Protein AF-E2SLP9-F1 (afdb_monomer_lite)

Secondary structure (DSSP, 8-state):
-HHHH-TTS-HHHHHHHHHHHHHIIIIIHHHHHHHHTT--GGGGT--STTHHHHHHHHHHHHHHHHHHHHHTT----SSTTTTSTTHHHHHTSPTTHHHHHHHHHIIIIIIIHHHHHHHHHHHHHHHS--BTTB-HHHHHHHHHHHHHTT---SSHHHHHHHHHHHHHHHHHHHHHHHHHH-

Sequence (182 aa):
MEYGKNAELSIWLRFLPVFAIQFGMSCLGIIIVIIKNHESLSTYGVVKKHSILSIIGCLVCAIPTVLFLFWNKELHGFFPFQGMFLTNDILQTPIPQNIILYLLVMLVWGFGESLFYVILSQKVNSLKKPKGLLNVGALLSALIAILIHGMLGFDMAIILEAMATFILMYGSIVVKEKQRIQ

Radius of gyration: 17.66 Å; chains: 1; bounding box: 44×34×47 Å

Structure (mmCIF, N/CA/C/O backbone):
data_AF-E2SLP9-F1
#
_entry.id   AF-E2SLP9-F1
#
loop_
_atom_site.group_PDB
_atom_site.id
_atom_site.type_symbol
_atom_site.label_atom_id
_atom_site.label_alt_id
_atom_site.label_comp_id
_atom_site.label_asym_id
_atom_site.label_entity_id
_atom_site.label_seq_id
_atom_site.pdbx_PDB_ins_code
_atom_site.Cartn_x
_atom_site.Cartn_y
_atom_site.Cartn_z
_atom_site.occupancy
_atom_site.B_iso_or_equiv
_atom_site.auth_seq_id
_atom_site.auth_comp_id
_atom_site.auth_asym_id
_atom_site.auth_atom_id
_atom_site.pdbx_PDB_model_num
ATOM 1 N N . MET A 1 1 ? 0.293 9.905 -20.657 1.00 59.69 1 MET A N 1
ATOM 2 C CA . MET A 1 1 ? 1.189 8.836 -20.144 1.00 59.69 1 MET A CA 1
ATOM 3 C C . MET A 1 1 ? 2.401 8.559 -21.043 1.00 59.69 1 MET A C 1
ATOM 5 O O . MET A 1 1 ? 3.242 7.762 -20.650 1.00 59.69 1 MET A O 1
ATOM 9 N N . GLU A 1 2 ? 2.541 9.212 -22.202 1.00 76.31 2 GLU A N 1
ATOM 10 C CA . GLU A 1 2 ? 3.637 8.944 -23.152 1.00 76.31 2 GLU A CA 1
ATOM 11 C C . GLU A 1 2 ? 5.028 9.263 -22.592 1.00 76.31 2 GLU A C 1
ATOM 13 O O . GLU A 1 2 ? 5.936 8.454 -22.743 1.00 76.31 2 GLU A O 1
ATOM 18 N N . TYR A 1 3 ? 5.175 10.360 -21.838 1.00 83.75 3 TYR A N 1
ATOM 19 C CA . TYR A 1 3 ? 6.443 10.727 -21.190 1.00 83.75 3 TYR A CA 1
ATOM 20 C C . TYR A 1 3 ? 7.019 9.595 -20.324 1.00 83.75 3 TYR A C 1
ATOM 22 O O . TYR A 1 3 ? 8.186 9.236 -20.441 1.00 83.75 3 TYR A O 1
ATOM 30 N N . GLY A 1 4 ? 6.173 8.975 -19.493 1.00 79.19 4 GLY A N 1
ATOM 31 C CA . GLY A 1 4 ? 6.575 7.868 -18.629 1.00 79.19 4 GLY A CA 1
ATOM 32 C C . GLY A 1 4 ? 6.903 6.587 -19.394 1.00 79.19 4 GLY A C 1
ATOM 33 O O . GLY A 1 4 ? 7.569 5.730 -18.837 1.00 79.19 4 GLY A O 1
ATOM 34 N N . LYS A 1 5 ? 6.485 6.437 -20.654 1.00 84.19 5 LYS A N 1
ATOM 35 C CA . LYS A 1 5 ? 6.752 5.250 -21.486 1.00 84.19 5 LYS A CA 1
ATOM 36 C C . LYS A 1 5 ? 7.890 5.457 -22.491 1.00 84.19 5 LYS A C 1
ATOM 38 O O . LYS A 1 5 ? 8.266 4.506 -23.167 1.00 84.19 5 LYS A O 1
ATOM 43 N N . ASN A 1 6 ? 8.444 6.666 -22.589 1.00 89.12 6 ASN A N 1
ATOM 44 C CA . ASN A 1 6 ? 9.533 6.956 -23.514 1.00 89.12 6 ASN A CA 1
ATOM 45 C C . ASN A 1 6 ? 10.850 6.335 -23.018 1.00 89.12 6 ASN A C 1
ATOM 47 O O . ASN A 1 6 ? 11.480 6.866 -22.105 1.00 89.12 6 ASN A O 1
ATOM 51 N N . ALA A 1 7 ? 11.265 5.229 -23.637 1.00 85.88 7 ALA A N 1
ATOM 52 C CA . ALA A 1 7 ? 12.480 4.495 -23.285 1.00 85.88 7 ALA A CA 1
ATOM 53 C C . ALA A 1 7 ? 13.791 5.244 -23.604 1.00 85.88 7 ALA A C 1
ATOM 55 O O . ALA A 1 7 ? 14.837 4.851 -23.097 1.00 85.88 7 ALA A O 1
ATOM 56 N N . GLU A 1 8 ? 13.751 6.324 -24.393 1.00 90.75 8 GLU A N 1
ATOM 57 C CA . GLU A 1 8 ? 14.926 7.171 -24.649 1.00 90.75 8 GLU A CA 1
ATOM 58 C C . GLU A 1 8 ? 15.307 8.020 -23.427 1.00 90.75 8 GLU A C 1
ATOM 60 O O . GLU A 1 8 ? 16.455 8.440 -23.277 1.00 90.75 8 GLU A O 1
ATOM 65 N N . LEU A 1 9 ? 14.350 8.272 -22.528 1.00 92.25 9 LEU A N 1
ATOM 66 C CA . LEU A 1 9 ? 14.595 8.987 -21.283 1.00 92.25 9 LEU A CA 1
ATOM 67 C C . LEU A 1 9 ? 15.144 8.043 -20.215 1.00 92.25 9 LEU A C 1
ATOM 69 O O . LEU A 1 9 ? 14.719 6.894 -20.082 1.00 92.25 9 LEU A O 1
ATOM 73 N N . SER A 1 10 ? 16.033 8.570 -19.370 1.00 93.94 10 SER A N 1
ATOM 74 C CA . SER A 1 10 ? 16.517 7.817 -18.215 1.00 93.94 10 SER A CA 1
ATOM 75 C C . SER A 1 10 ? 15.353 7.394 -17.312 1.00 93.94 10 SER A C 1
ATOM 77 O O . SER A 1 10 ? 14.376 8.130 -17.128 1.00 93.94 10 SER A O 1
ATOM 79 N N . ILE A 1 11 ? 15.472 6.216 -16.692 1.00 95.31 11 ILE A N 1
ATOM 80 C CA . ILE A 1 11 ? 14.436 5.702 -15.785 1.00 95.31 11 ILE A CA 1
ATOM 81 C C . ILE A 1 11 ? 14.113 6.694 -14.660 1.00 95.31 11 ILE A C 1
ATOM 83 O O . ILE A 1 11 ? 12.962 6.806 -14.259 1.00 95.31 11 ILE A O 1
ATOM 87 N N . TRP A 1 12 ? 15.100 7.467 -14.192 1.00 95.31 12 TRP A N 1
ATOM 88 C CA . TRP A 1 12 ? 14.916 8.469 -13.144 1.00 95.31 12 TRP A CA 1
ATOM 89 C C . TRP A 1 12 ? 13.980 9.589 -13.580 1.00 95.31 12 TRP A C 1
ATOM 91 O O . TRP A 1 12 ? 13.082 9.954 -12.827 1.00 95.31 12 TRP A O 1
ATOM 101 N N . LEU A 1 13 ? 14.148 10.101 -14.801 1.00 94.81 13 LEU A N 1
ATOM 102 C CA . LEU A 1 13 ? 13.285 11.156 -15.332 1.00 94.81 13 LEU A CA 1
ATOM 103 C C . LEU A 1 13 ? 11.846 10.669 -15.501 1.00 94.81 13 LEU A C 1
ATOM 105 O O . LEU A 1 13 ? 10.911 11.404 -15.212 1.00 94.81 13 LEU A O 1
ATOM 109 N N . ARG A 1 14 ? 11.665 9.405 -15.891 1.00 95.06 14 ARG A N 1
ATOM 110 C CA . ARG A 1 14 ? 10.344 8.778 -16.029 1.00 95.06 14 ARG A CA 1
ATOM 111 C C . ARG A 1 14 ? 9.702 8.484 -14.669 1.00 95.06 14 ARG A C 1
ATOM 113 O O . ARG A 1 14 ? 8.495 8.651 -14.512 1.00 95.06 14 ARG A O 1
ATOM 120 N N . PHE A 1 15 ? 10.505 8.056 -13.695 1.00 95.38 15 PHE A N 1
ATOM 121 C CA . PHE A 1 15 ? 10.060 7.617 -12.373 1.00 95.38 15 PHE A CA 1
ATOM 122 C C . PHE A 1 15 ? 9.751 8.773 -11.420 1.00 95.38 15 PHE A C 1
ATOM 124 O O . PHE A 1 15 ? 8.712 8.750 -10.764 1.00 95.38 15 PHE A O 1
ATOM 131 N N . LEU A 1 16 ? 10.616 9.790 -11.342 1.00 94.81 16 LEU A N 1
ATOM 132 C CA . LEU A 1 16 ? 10.511 10.866 -10.350 1.00 94.81 16 LEU A CA 1
ATOM 133 C C . LEU A 1 16 ? 9.162 11.604 -10.365 1.00 94.81 16 LEU A C 1
ATOM 135 O O . LEU A 1 16 ? 8.625 11.825 -9.281 1.00 94.81 16 LEU A O 1
ATOM 139 N N . PRO A 1 17 ? 8.557 11.946 -11.520 1.00 93.44 17 PRO A N 1
ATOM 140 C CA . PRO A 1 17 ? 7.240 12.578 -11.539 1.00 93.44 17 PRO A CA 1
ATOM 141 C C . PRO A 1 17 ? 6.143 11.667 -10.980 1.00 93.44 17 PRO A C 1
ATOM 143 O O . PRO A 1 17 ? 5.310 12.112 -10.194 1.00 93.44 17 PRO A O 1
ATOM 146 N N . VAL A 1 18 ? 6.164 10.378 -11.343 1.00 92.62 18 VAL A N 1
ATOM 147 C CA . VAL A 1 18 ? 5.194 9.384 -10.854 1.00 92.62 18 VAL A CA 1
ATOM 148 C C . VAL A 1 18 ? 5.350 9.198 -9.348 1.00 92.62 18 VAL A C 1
ATOM 150 O O . VAL A 1 18 ? 4.366 9.218 -8.613 1.00 92.62 18 VAL A O 1
ATOM 153 N N . PHE A 1 19 ? 6.596 9.077 -8.890 1.00 94.56 19 PHE A N 1
ATOM 154 C CA . PHE A 1 19 ? 6.945 8.995 -7.480 1.00 94.56 19 PHE A CA 1
ATOM 155 C C . PHE A 1 19 ? 6.482 10.233 -6.708 1.00 94.56 19 PHE A C 1
ATOM 157 O O . PHE A 1 19 ? 5.855 10.088 -5.667 1.00 94.56 19 PHE A O 1
ATOM 164 N N . ALA A 1 20 ? 6.739 11.443 -7.213 1.00 94.75 20 ALA A N 1
ATOM 165 C CA . ALA A 1 20 ? 6.369 12.687 -6.543 1.00 94.75 20 ALA A CA 1
ATOM 166 C C . ALA A 1 20 ? 4.848 12.839 -6.401 1.00 94.75 20 ALA A C 1
ATOM 168 O O . ALA A 1 20 ? 4.367 13.202 -5.328 1.00 94.75 20 ALA A O 1
ATOM 169 N N . ILE A 1 21 ? 4.090 12.511 -7.453 1.00 92.44 21 ILE A N 1
ATOM 170 C CA . ILE A 1 21 ? 2.622 12.525 -7.418 1.00 92.44 21 ILE A CA 1
ATOM 171 C C . ILE A 1 21 ? 2.114 11.526 -6.375 1.00 92.44 21 ILE A C 1
ATOM 173 O O . ILE A 1 21 ? 1.299 11.882 -5.527 1.00 92.44 21 ILE A O 1
ATOM 177 N N . GLN A 1 22 ? 2.633 10.300 -6.387 1.00 91.94 22 GLN A N 1
ATOM 178 C CA . GLN A 1 22 ? 2.170 9.252 -5.478 1.00 91.94 22 GLN A CA 1
ATOM 179 C C . GLN A 1 22 ? 2.590 9.490 -4.030 1.00 91.94 22 GLN A C 1
ATOM 181 O O . GLN A 1 22 ? 1.803 9.289 -3.109 1.00 91.94 22 GLN A O 1
ATOM 186 N N . PHE A 1 23 ? 3.785 10.028 -3.811 1.00 95.50 23 PHE A N 1
ATOM 187 C CA . PHE A 1 23 ? 4.207 10.500 -2.499 1.00 95.50 23 PHE A CA 1
ATOM 188 C C . PHE A 1 23 ? 3.302 11.635 -1.998 1.00 95.50 23 PHE A C 1
ATOM 190 O O . PHE A 1 23 ? 2.909 11.649 -0.831 1.00 95.50 23 PHE A O 1
ATOM 197 N N . GLY A 1 24 ? 2.933 12.572 -2.875 1.00 94.19 24 GLY A N 1
ATOM 198 C CA . GLY A 1 24 ? 2.005 13.654 -2.556 1.00 94.19 24 GLY A CA 1
ATOM 199 C C . GLY A 1 24 ? 0.629 13.144 -2.121 1.00 94.19 24 GLY A C 1
ATOM 200 O O . GLY A 1 24 ? 0.124 13.571 -1.084 1.00 94.19 24 GLY A O 1
ATOM 201 N N . MET A 1 25 ? 0.052 12.208 -2.879 1.00 89.25 25 MET A N 1
ATOM 202 C CA . MET A 1 25 ? -1.284 11.663 -2.609 1.00 89.25 25 MET A CA 1
ATOM 203 C C . MET A 1 25 ? -1.311 10.748 -1.380 1.00 89.25 25 MET A C 1
ATOM 205 O O . MET A 1 25 ? -2.208 10.877 -0.548 1.00 89.25 25 MET A O 1
ATOM 209 N N . SER A 1 26 ? -0.317 9.870 -1.232 1.00 89.81 26 SER A N 1
ATOM 210 C CA . SER A 1 26 ? -0.356 8.795 -0.234 1.00 89.81 26 SE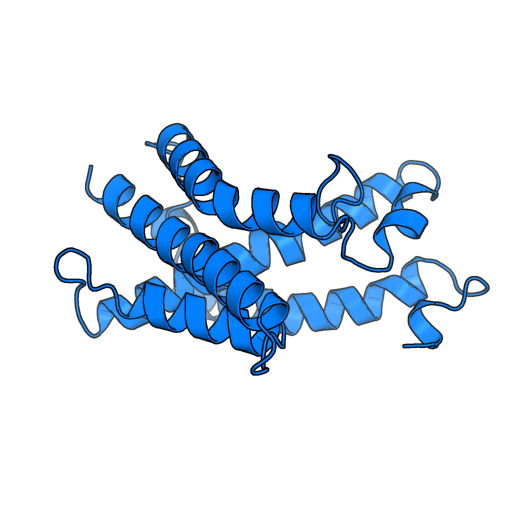R A CA 1
ATOM 211 C C . SER A 1 26 ? 0.449 9.088 1.034 1.00 89.81 26 SER A C 1
ATOM 213 O O . SER A 1 26 ? 0.128 8.542 2.081 1.00 89.81 26 SER A O 1
ATOM 215 N N . CYS A 1 27 ? 1.473 9.949 0.997 1.00 94.31 27 CYS A N 1
ATOM 216 C CA . CYS A 1 27 ? 2.394 10.142 2.130 1.00 94.31 27 CYS A CA 1
ATOM 217 C C . CYS A 1 27 ? 2.361 11.552 2.727 1.00 94.31 27 CYS A C 1
ATOM 219 O O . CYS A 1 27 ? 2.449 11.706 3.946 1.00 94.31 27 CYS A O 1
ATOM 221 N N . LEU A 1 28 ? 2.265 12.599 1.904 1.00 94.75 28 LEU A N 1
ATOM 222 C CA . LEU A 1 28 ? 2.490 13.972 2.366 1.00 94.75 28 LEU A CA 1
ATOM 223 C C . LEU A 1 28 ? 1.493 14.396 3.454 1.00 94.75 28 LEU A C 1
ATOM 225 O O . LEU A 1 28 ? 1.897 14.906 4.501 1.00 94.75 28 LEU A O 1
ATOM 229 N N . GLY A 1 29 ? 0.200 14.127 3.247 1.00 91.12 29 GLY A N 1
ATOM 230 C CA . GLY A 1 29 ? -0.843 14.443 4.228 1.00 91.12 29 GLY A CA 1
ATOM 231 C C . GLY A 1 29 ? -0.634 13.726 5.565 1.00 91.12 29 GLY A C 1
ATOM 232 O O . GLY A 1 29 ? -0.767 14.336 6.626 1.00 91.12 29 GLY A O 1
ATOM 233 N N . ILE A 1 30 ? -0.222 12.457 5.521 1.00 91.50 30 ILE A N 1
ATOM 234 C CA . ILE A 1 30 ? 0.120 11.665 6.709 1.00 91.50 30 ILE A CA 1
ATOM 235 C C . ILE A 1 30 ? 1.275 12.298 7.473 1.00 91.50 30 ILE A C 1
ATOM 237 O O . ILE A 1 30 ? 1.176 12.495 8.682 1.00 91.50 30 ILE A O 1
ATOM 241 N N . ILE A 1 31 ? 2.372 12.600 6.776 1.00 94.06 31 ILE A N 1
ATOM 242 C CA . ILE A 1 31 ? 3.587 13.138 7.390 1.00 94.06 31 ILE A CA 1
ATOM 243 C C . ILE A 1 31 ? 3.265 14.454 8.099 1.00 94.06 31 ILE A C 1
ATOM 245 O O . ILE A 1 31 ? 3.653 14.640 9.251 1.00 94.06 31 ILE A O 1
ATOM 249 N N . ILE A 1 32 ? 2.479 15.326 7.460 1.00 93.25 32 ILE A N 1
ATOM 250 C CA . ILE A 1 32 ? 2.016 16.582 8.060 1.00 93.25 32 ILE A CA 1
ATOM 251 C C . ILE A 1 32 ? 1.201 16.318 9.332 1.00 93.25 32 ILE A C 1
ATOM 253 O O . ILE A 1 32 ? 1.453 16.953 10.354 1.00 93.25 32 ILE A O 1
ATOM 257 N N . VAL A 1 33 ? 0.247 15.380 9.301 1.00 91.69 33 VAL A N 1
ATOM 258 C CA . VAL A 1 33 ? -0.579 15.022 10.470 1.00 91.69 33 VAL A CA 1
ATOM 259 C C . VAL A 1 33 ? 0.280 14.488 11.619 1.00 91.69 33 VAL A C 1
ATOM 261 O O . VAL A 1 33 ? 0.095 14.919 12.756 1.00 91.69 33 VAL A O 1
ATOM 264 N N . ILE A 1 34 ? 1.223 13.589 11.332 1.00 92.69 34 ILE A N 1
ATOM 265 C CA . ILE A 1 34 ? 2.114 12.981 12.328 1.00 92.69 34 ILE A CA 1
ATOM 266 C C . ILE A 1 34 ? 3.001 14.047 12.979 1.00 92.69 34 ILE A C 1
ATOM 268 O O . ILE A 1 34 ? 3.051 14.128 14.206 1.00 92.69 34 ILE A O 1
ATOM 272 N N . ILE A 1 35 ? 3.656 14.891 12.173 1.00 95.00 35 ILE A N 1
ATOM 273 C CA . ILE A 1 35 ? 4.544 15.954 12.663 1.00 95.00 35 ILE A CA 1
ATOM 274 C C . ILE A 1 35 ? 3.754 16.978 13.480 1.00 95.00 35 ILE A C 1
ATOM 276 O O . ILE A 1 35 ? 4.134 17.279 14.608 1.00 95.00 35 ILE A O 1
ATOM 280 N N . LYS A 1 36 ? 2.634 17.484 12.945 1.00 95.44 36 LYS A N 1
ATOM 281 C CA . LYS A 1 36 ? 1.826 18.529 13.595 1.00 95.44 36 LYS A CA 1
ATOM 282 C C . LYS A 1 36 ? 1.263 18.085 14.946 1.00 95.44 36 LYS A C 1
ATOM 284 O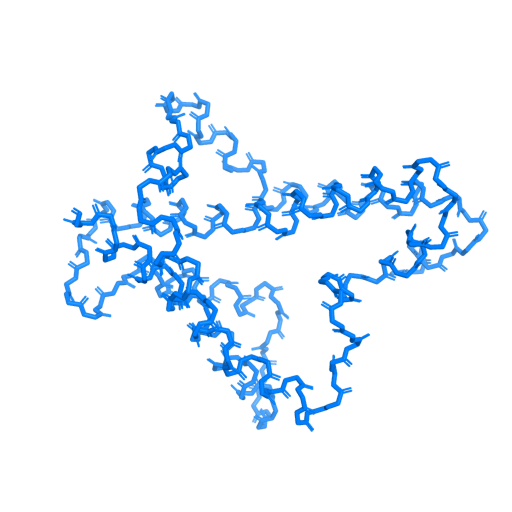 O . LYS A 1 36 ? 1.156 18.903 15.851 1.00 95.44 36 LYS A O 1
ATOM 289 N N . ASN A 1 37 ? 0.870 16.818 15.072 1.00 92.44 37 ASN A N 1
ATOM 290 C CA . ASN A 1 37 ? 0.266 16.294 16.298 1.00 92.44 37 ASN A CA 1
ATOM 291 C C . ASN A 1 37 ? 1.281 15.618 17.233 1.00 92.44 37 ASN A C 1
ATOM 293 O O . ASN A 1 37 ? 0.875 15.098 18.269 1.00 92.44 37 ASN A O 1
ATOM 297 N N . HIS A 1 38 ? 2.573 15.601 16.879 1.00 94.62 38 HIS A N 1
ATOM 298 C CA . HIS A 1 38 ? 3.621 14.882 17.613 1.00 94.62 38 HIS A CA 1
ATOM 299 C C . HIS A 1 38 ? 3.282 13.398 17.849 1.00 94.62 38 HIS A C 1
ATOM 301 O O . HIS A 1 38 ? 3.550 12.830 18.908 1.00 94.62 38 HIS A O 1
ATOM 307 N N . GLU A 1 39 ? 2.663 12.762 16.855 1.00 93.56 39 GLU A N 1
ATOM 308 C CA . GLU A 1 39 ? 2.270 11.357 16.921 1.00 93.56 39 GLU A CA 1
ATOM 309 C C . GLU A 1 39 ? 3.411 10.456 16.436 1.00 93.56 39 GLU A C 1
ATOM 311 O O . GLU A 1 39 ? 4.290 10.874 15.688 1.00 93.56 39 GLU A O 1
ATOM 316 N N . SER A 1 40 ? 3.409 9.191 16.845 1.00 92.81 40 SER A N 1
ATOM 317 C CA . SER A 1 40 ? 4.372 8.192 16.379 1.00 92.81 40 SER A CA 1
ATOM 318 C C . SER A 1 40 ? 3.677 7.122 15.538 1.00 92.81 40 SER A C 1
ATOM 320 O O . SER A 1 40 ? 2.470 6.898 15.643 1.00 92.81 40 SER A O 1
ATOM 322 N N . LEU A 1 41 ? 4.436 6.400 14.711 1.00 91.06 41 LEU A N 1
ATOM 323 C CA . LEU A 1 41 ? 3.890 5.291 13.914 1.00 91.06 41 LEU A CA 1
ATOM 324 C C . LEU A 1 41 ? 3.311 4.161 14.785 1.00 91.06 41 LEU A C 1
ATOM 326 O O . LEU A 1 41 ? 2.382 3.464 14.368 1.00 91.06 41 LEU A O 1
ATOM 330 N N . SER A 1 42 ? 3.802 3.999 16.018 1.00 90.31 42 SER A N 1
ATOM 331 C CA . SER A 1 42 ? 3.248 3.030 16.966 1.00 90.31 42 SER A CA 1
ATOM 332 C C . SER A 1 42 ? 1.834 3.406 17.420 1.00 90.31 42 SER A C 1
ATOM 334 O O . SER A 1 42 ? 1.009 2.505 17.589 1.00 90.31 42 SER A O 1
ATOM 336 N N . THR A 1 43 ? 1.490 4.702 17.487 1.00 89.94 43 THR A N 1
ATOM 337 C CA . THR A 1 43 ? 0.103 5.171 17.684 1.00 89.94 43 THR A CA 1
ATOM 338 C C . THR A 1 43 ? -0.835 4.598 16.624 1.00 89.94 43 THR A C 1
ATOM 340 O O . THR A 1 43 ? -1.991 4.289 16.921 1.00 89.94 43 THR A O 1
ATOM 343 N N . TYR A 1 44 ? -0.326 4.372 15.413 1.00 89.44 44 TYR A N 1
ATOM 344 C CA . TYR A 1 44 ? -1.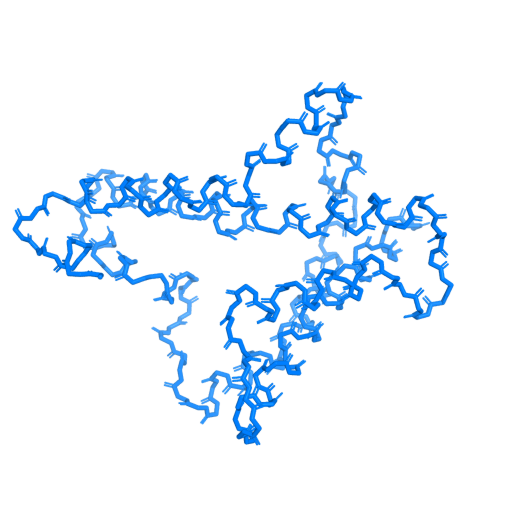071 3.856 14.269 1.00 89.44 44 TYR A CA 1
ATOM 345 C C . TYR A 1 44 ? -0.987 2.336 14.098 1.00 89.44 44 TYR A C 1
ATOM 347 O O . TYR A 1 44 ? -1.655 1.782 13.226 1.00 89.44 44 TYR A O 1
ATOM 355 N N . GLY A 1 45 ? -0.295 1.628 14.993 1.00 86.44 45 GLY A N 1
ATOM 356 C CA . GLY A 1 45 ? -0.226 0.164 15.003 1.00 86.44 45 GLY A CA 1
ATOM 357 C C . GLY A 1 45 ? 1.013 -0.426 14.333 1.00 86.44 45 GLY A C 1
ATOM 358 O O . GLY A 1 45 ? 1.064 -1.639 14.153 1.00 86.44 45 GLY A O 1
ATOM 359 N N . VAL A 1 46 ? 2.028 0.386 14.013 1.00 87.88 46 VAL A N 1
ATOM 360 C CA . VAL A 1 46 ? 3.354 -0.126 13.633 1.00 87.88 46 VAL A CA 1
ATOM 361 C C . VAL A 1 46 ? 4.077 -0.589 14.902 1.00 87.88 46 VAL A C 1
ATOM 363 O O . VAL A 1 46 ? 4.871 0.135 15.500 1.00 87.88 46 VAL A O 1
ATOM 366 N N . VAL A 1 47 ? 3.732 -1.791 15.364 1.00 90.44 47 VAL A N 1
ATOM 367 C CA . VAL A 1 47 ? 4.271 -2.430 16.574 1.00 90.44 47 VAL A CA 1
ATOM 368 C C . VAL A 1 47 ? 4.583 -3.902 16.302 1.00 90.44 47 VAL A C 1
ATOM 370 O O . VAL A 1 47 ? 4.002 -4.516 15.412 1.00 90.44 47 VAL A O 1
ATOM 373 N N . LYS A 1 48 ? 5.497 -4.498 17.079 1.00 85.75 48 LYS A N 1
ATOM 374 C CA . LYS A 1 48 ? 5.829 -5.931 16.946 1.00 85.75 48 LYS A CA 1
ATOM 375 C C . LYS A 1 48 ? 4.752 -6.856 17.528 1.00 85.75 48 LYS A C 1
ATOM 377 O O . LYS A 1 48 ? 4.600 -7.982 17.064 1.00 85.75 48 LYS A O 1
ATOM 382 N N . LYS A 1 49 ? 4.018 -6.407 18.551 1.00 88.06 49 LYS A N 1
ATOM 383 C CA . LYS A 1 49 ? 2.983 -7.210 19.221 1.00 88.06 49 LYS A CA 1
ATOM 384 C C . LYS A 1 49 ? 1.864 -7.540 18.221 1.00 88.06 49 LYS A C 1
ATOM 386 O O . LYS A 1 49 ? 1.373 -6.638 17.553 1.00 88.06 49 LYS A O 1
ATOM 391 N N . HIS A 1 50 ? 1.482 -8.813 18.110 1.00 88.00 50 HIS A N 1
ATOM 392 C CA . HIS A 1 50 ? 0.439 -9.305 17.188 1.00 88.00 50 HIS A CA 1
ATOM 393 C C . HIS A 1 50 ? 0.655 -8.983 15.692 1.00 88.00 50 HIS A C 1
ATOM 395 O O . HIS A 1 50 ? -0.282 -9.103 14.897 1.00 88.00 50 HIS A O 1
ATOM 401 N N . SER A 1 51 ? 1.874 -8.624 15.267 1.00 88.81 51 SER A N 1
ATOM 402 C CA . SER A 1 51 ? 2.152 -8.306 13.858 1.00 88.81 51 SER A CA 1
ATOM 403 C C . SER A 1 51 ? 1.918 -9.511 12.944 1.00 88.81 51 SER A C 1
ATOM 405 O O . SER A 1 51 ? 1.285 -9.369 11.907 1.00 88.81 51 SER A O 1
ATOM 407 N N . ILE A 1 52 ? 2.332 -10.712 13.365 1.00 91.44 52 ILE A N 1
ATOM 408 C CA . ILE A 1 52 ? 2.135 -11.958 12.605 1.00 91.44 52 ILE A CA 1
ATOM 409 C C . ILE A 1 52 ? 0.643 -12.246 12.402 1.00 91.44 52 ILE A C 1
ATOM 411 O O . ILE A 1 52 ? 0.220 -12.527 11.286 1.00 91.44 52 ILE A O 1
ATOM 415 N N . LEU A 1 53 ? -0.169 -12.123 13.457 1.00 91.81 53 LEU A N 1
ATOM 416 C CA . LEU A 1 53 ? -1.619 -12.328 13.363 1.00 91.81 53 LEU A CA 1
ATOM 417 C C . LEU A 1 53 ? -2.278 -11.284 12.459 1.00 91.81 53 LEU A C 1
ATOM 419 O O . LEU A 1 53 ? -3.173 -11.620 11.687 1.00 91.81 53 LEU A O 1
ATOM 423 N N . SER A 1 54 ? -1.810 -10.036 12.521 1.00 92.19 54 SER A N 1
ATOM 424 C CA . SER A 1 54 ? -2.283 -8.971 11.635 1.00 92.19 54 SER A CA 1
ATOM 425 C C . SER A 1 54 ? -1.933 -9.272 10.177 1.00 92.19 54 SER A C 1
ATOM 427 O O . SER A 1 54 ? -2.798 -9.160 9.317 1.00 92.19 54 SER A O 1
ATOM 429 N N . ILE A 1 55 ? -0.706 -9.730 9.902 1.00 92.69 55 ILE A N 1
ATOM 430 C CA . ILE A 1 55 ? -0.262 -10.130 8.559 1.00 92.69 55 ILE A CA 1
ATOM 431 C C . ILE A 1 55 ? -1.121 -11.282 8.036 1.00 92.69 55 ILE A C 1
ATOM 433 O O . ILE A 1 55 ? -1.658 -11.177 6.939 1.00 92.69 55 ILE A O 1
ATOM 437 N N . ILE A 1 56 ? -1.305 -12.350 8.819 1.00 95.38 56 ILE A N 1
ATOM 438 C CA . ILE A 1 56 ? -2.131 -13.498 8.417 1.00 95.38 56 ILE A CA 1
ATOM 439 C C . ILE A 1 56 ? -3.573 -13.054 8.149 1.00 95.38 56 ILE A C 1
ATOM 441 O O . ILE A 1 56 ? -4.142 -13.420 7.125 1.00 95.38 56 ILE A O 1
ATOM 445 N N . GLY A 1 57 ? -4.156 -12.234 9.027 1.00 95.19 57 GLY A N 1
ATOM 446 C CA . GLY A 1 57 ? -5.509 -11.720 8.831 1.00 95.19 57 GLY A CA 1
ATOM 447 C C . GLY A 1 57 ? -5.643 -10.877 7.559 1.00 95.19 57 GLY A C 1
ATOM 448 O O . GLY A 1 57 ? -6.589 -11.078 6.804 1.00 95.19 57 GLY A O 1
ATOM 449 N N . CYS A 1 58 ? -4.674 -10.005 7.266 1.00 94.19 58 CYS A N 1
ATOM 450 C CA . CYS A 1 58 ? -4.653 -9.241 6.016 1.00 94.19 58 CYS A CA 1
ATOM 451 C C . CYS A 1 58 ? -4.470 -10.143 4.784 1.00 94.19 58 CYS A C 1
ATOM 453 O O . CYS A 1 58 ? -5.131 -9.924 3.772 1.00 94.19 58 CYS A O 1
ATOM 455 N N . LEU A 1 59 ? -3.632 -11.185 4.862 1.00 94.88 59 LEU A N 1
ATOM 456 C CA . LEU A 1 59 ? -3.469 -12.163 3.778 1.00 94.88 59 LEU A CA 1
ATOM 457 C C . LEU A 1 59 ? -4.774 -12.911 3.490 1.00 94.88 59 LEU A C 1
ATOM 459 O O . LEU A 1 59 ? -5.114 -13.109 2.327 1.00 94.88 59 LEU A O 1
ATOM 463 N N . VAL A 1 60 ? -5.542 -13.267 4.524 1.00 96.75 60 VAL A N 1
ATOM 464 C CA . VAL A 1 60 ? -6.881 -13.854 4.354 1.00 96.75 60 VAL A CA 1
ATOM 465 C C . VAL A 1 60 ? -7.823 -12.870 3.656 1.00 96.75 60 VAL A C 1
ATOM 467 O O . VAL A 1 60 ? -8.542 -13.261 2.738 1.00 96.75 60 VAL A O 1
ATOM 470 N N . CYS A 1 61 ? -7.789 -11.585 4.026 1.00 96.56 61 CYS A N 1
ATOM 471 C CA . CYS A 1 61 ? -8.572 -10.545 3.351 1.00 96.56 61 CYS A CA 1
ATOM 472 C C . CYS A 1 61 ? -8.159 -10.324 1.886 1.00 96.56 61 CYS A C 1
ATOM 474 O O . CYS A 1 61 ? -8.983 -9.858 1.106 1.00 96.56 61 CYS A O 1
ATOM 476 N N . ALA A 1 62 ? -6.929 -10.674 1.500 1.00 95.00 62 ALA A N 1
ATOM 477 C CA . ALA A 1 62 ? -6.437 -10.564 0.127 1.00 95.00 62 ALA A CA 1
ATOM 478 C C . ALA A 1 62 ? -6.855 -11.729 -0.785 1.00 95.00 62 ALA A C 1
ATOM 480 O O . ALA A 1 62 ? -6.750 -11.605 -2.005 1.00 95.00 62 ALA A O 1
ATOM 481 N N . ILE A 1 63 ? -7.352 -12.844 -0.231 1.00 96.00 63 ILE A N 1
ATOM 482 C CA . ILE A 1 63 ? -7.742 -14.029 -1.014 1.00 96.00 63 ILE A CA 1
ATOM 483 C C . ILE A 1 63 ? -8.740 -13.682 -2.135 1.00 96.00 63 ILE A C 1
ATOM 485 O O . ILE A 1 63 ? -8.476 -14.078 -3.271 1.00 96.00 63 ILE A O 1
ATOM 489 N N . PRO A 1 64 ? -9.837 -12.929 -1.898 1.00 96.44 64 PRO A N 1
ATOM 490 C CA . PRO A 1 64 ? -10.777 -12.579 -2.965 1.00 96.44 64 PRO A CA 1
ATOM 491 C C . PRO A 1 64 ? -10.121 -11.805 -4.110 1.00 96.44 64 PRO A C 1
ATOM 493 O O . PRO A 1 64 ? -10.381 -12.105 -5.270 1.00 96.44 64 PRO A O 1
ATOM 496 N N . THR A 1 65 ? -9.229 -10.859 -3.799 1.00 93.44 65 THR A N 1
ATOM 497 C CA . THR A 1 65 ? -8.487 -10.083 -4.804 1.00 93.44 65 THR A CA 1
ATOM 498 C C . THR A 1 65 ? -7.567 -10.980 -5.624 1.00 93.44 65 THR A C 1
ATOM 500 O O . THR A 1 65 ? -7.554 -10.891 -6.847 1.00 93.44 65 THR A O 1
ATOM 503 N N . VAL A 1 66 ? -6.841 -11.898 -4.981 1.00 92.56 66 VAL A N 1
ATOM 504 C CA . VAL A 1 66 ? -5.969 -12.848 -5.689 1.00 92.56 66 VAL A CA 1
ATOM 505 C C . VAL A 1 66 ? -6.780 -13.781 -6.592 1.00 92.56 66 VAL A C 1
ATOM 507 O O . VAL A 1 66 ? -6.379 -14.022 -7.728 1.00 92.56 66 VAL A O 1
ATOM 510 N N . LEU A 1 67 ? -7.929 -14.279 -6.124 1.00 94.19 67 LEU A N 1
ATOM 511 C CA . LEU A 1 67 ? -8.818 -15.126 -6.926 1.00 94.19 67 LEU A CA 1
ATOM 512 C C . LEU A 1 67 ? -9.400 -14.373 -8.127 1.00 94.19 67 LEU A C 1
ATOM 514 O O . LEU A 1 67 ? -9.451 -14.934 -9.220 1.00 94.19 67 LEU A O 1
ATOM 518 N N . PHE A 1 68 ? -9.792 -13.111 -7.938 1.00 93.69 68 PHE A N 1
ATOM 519 C CA . PHE A 1 68 ? -10.260 -12.244 -9.018 1.00 93.69 68 PHE A CA 1
ATOM 520 C C . PHE A 1 68 ? -9.181 -12.067 -10.095 1.00 93.69 68 PHE A C 1
ATOM 522 O O . PHE A 1 68 ? -9.417 -12.377 -11.263 1.00 93.69 68 PHE A O 1
ATOM 529 N N . LEU A 1 69 ? -7.968 -11.669 -9.693 1.00 90.94 69 LEU A N 1
ATOM 530 C CA . LEU A 1 69 ? -6.837 -11.495 -10.611 1.00 90.94 69 LEU A CA 1
ATOM 531 C C . LEU A 1 69 ? -6.460 -12.808 -11.315 1.00 90.94 69 LEU A C 1
ATOM 533 O O . LEU A 1 69 ? -6.119 -12.805 -12.498 1.00 90.94 69 LEU A O 1
ATOM 537 N N . PHE A 1 70 ? -6.538 -13.944 -10.614 1.00 91.44 70 PHE A N 1
ATOM 538 C CA . PHE A 1 70 ? -6.288 -15.263 -11.198 1.00 91.44 70 PHE A CA 1
ATOM 539 C C . PHE A 1 70 ? -7.304 -15.602 -12.290 1.00 91.44 70 PHE A C 1
ATOM 541 O O . PHE A 1 70 ? -6.917 -15.999 -13.390 1.00 91.44 70 PHE A O 1
ATOM 548 N N . TRP A 1 71 ? -8.597 -15.420 -12.010 1.00 93.00 71 TRP A N 1
ATOM 549 C CA . TRP A 1 71 ? -9.665 -15.768 -12.946 1.00 93.00 71 TRP A CA 1
ATOM 550 C C . TRP A 1 71 ? -9.656 -14.885 -14.200 1.00 93.00 71 TRP A C 1
ATOM 552 O O . TRP A 1 71 ? -9.886 -15.379 -15.304 1.00 93.00 71 TRP A O 1
ATOM 562 N N . ASN A 1 72 ? -9.309 -13.604 -14.044 1.00 89.94 72 ASN A N 1
ATOM 563 C CA . ASN A 1 72 ? -9.194 -12.656 -15.154 1.00 89.94 72 ASN A CA 1
ATOM 564 C C . ASN A 1 72 ? -7.847 -12.707 -15.885 1.00 89.94 72 ASN A C 1
ATOM 566 O O . ASN A 1 72 ? -7.657 -11.990 -16.863 1.00 89.94 72 ASN A O 1
ATOM 570 N N . LYS A 1 73 ? -6.927 -13.592 -15.472 1.00 88.88 73 LYS A N 1
ATOM 571 C CA . LYS A 1 73 ? -5.577 -13.730 -16.051 1.00 88.88 73 LYS A CA 1
ATOM 572 C C . LYS A 1 73 ? -4.737 -12.447 -15.942 1.00 88.88 73 LYS A C 1
ATOM 574 O O . LYS A 1 73 ? -3.870 -12.197 -16.775 1.00 88.88 73 LYS A O 1
ATOM 579 N N . GLU A 1 74 ? -4.962 -11.676 -14.883 1.00 85.75 74 GLU A N 1
ATOM 580 C CA . GLU A 1 74 ? -4.255 -10.425 -14.565 1.00 85.75 74 GLU A CA 1
ATOM 581 C C . GLU A 1 74 ? -3.150 -10.624 -13.514 1.00 85.75 74 GLU A C 1
ATOM 583 O O . GLU A 1 74 ? -2.485 -9.684 -13.082 1.00 85.75 74 GLU A O 1
ATOM 588 N N . LEU A 1 75 ? -2.900 -11.868 -13.096 1.00 83.00 75 LEU A N 1
ATOM 589 C CA . LEU A 1 75 ? -1.725 -12.191 -12.292 1.00 83.00 75 LEU A CA 1
ATOM 590 C C . LEU A 1 75 ? -0.453 -12.115 -13.147 1.00 83.00 75 LEU A C 1
ATOM 592 O O . LEU A 1 75 ? -0.090 -13.056 -13.847 1.00 83.00 75 LEU A O 1
ATOM 596 N N . HIS A 1 76 ? 0.261 -10.995 -13.028 1.00 77.19 76 HIS A N 1
ATOM 597 C CA . HIS A 1 76 ? 1.515 -10.722 -13.741 1.00 77.19 76 HIS A CA 1
ATOM 598 C C . HIS A 1 76 ? 2.759 -11.416 -13.147 1.00 77.19 76 HIS A C 1
ATOM 600 O O . HIS A 1 76 ? 3.871 -11.223 -13.633 1.00 77.19 76 HIS A O 1
ATOM 606 N N . GLY A 1 77 ? 2.594 -12.221 -12.095 1.00 77.00 77 GLY A N 1
ATOM 607 C CA . GLY A 1 77 ? 3.667 -12.946 -11.414 1.00 77.00 77 GLY A CA 1
ATOM 608 C C . GLY A 1 77 ? 3.530 -12.898 -9.893 1.00 77.00 77 GLY A C 1
ATOM 609 O O . GLY A 1 77 ? 2.595 -12.311 -9.357 1.00 77.00 77 GLY A O 1
ATOM 610 N N . PHE A 1 78 ? 4.473 -13.526 -9.187 1.00 76.81 78 PHE A N 1
ATOM 611 C CA . PHE A 1 78 ? 4.487 -13.538 -7.716 1.00 76.81 78 PHE A CA 1
ATOM 612 C C . PHE A 1 78 ? 5.125 -12.276 -7.111 1.00 76.81 78 PHE A C 1
ATOM 614 O O . PHE A 1 78 ? 4.955 -11.986 -5.928 1.00 76.81 78 PHE A O 1
ATOM 621 N N . PHE A 1 79 ? 5.888 -11.524 -7.908 1.00 84.19 79 PHE A N 1
ATOM 622 C CA . PHE A 1 79 ? 6.566 -10.328 -7.426 1.00 84.19 79 PHE A CA 1
ATOM 623 C C . PHE A 1 79 ? 5.552 -9.182 -7.252 1.00 84.19 79 PHE A C 1
ATOM 625 O O . PHE A 1 79 ? 4.749 -8.959 -8.159 1.00 84.19 79 PHE A O 1
ATOM 632 N N . PRO A 1 80 ? 5.542 -8.465 -6.112 1.00 86.31 80 PRO A N 1
ATOM 633 C CA . PRO A 1 80 ? 4.545 -7.429 -5.870 1.00 86.31 80 PRO A CA 1
ATOM 634 C C . PRO A 1 80 ? 4.755 -6.204 -6.778 1.00 86.31 80 PRO A C 1
ATOM 636 O O . PRO A 1 80 ? 5.750 -6.090 -7.487 1.00 86.31 80 PRO A O 1
ATOM 639 N N . PHE A 1 81 ? 3.788 -5.284 -6.780 1.00 88.38 81 PHE A N 1
ATOM 640 C CA . PHE A 1 81 ? 3.851 -4.001 -7.502 1.00 88.38 81 PHE A CA 1
ATOM 641 C C . PHE A 1 81 ? 4.041 -4.090 -9.031 1.00 88.38 81 PHE A C 1
ATOM 643 O O . PHE A 1 81 ? 4.324 -3.081 -9.671 1.00 88.38 81 PHE A O 1
ATOM 650 N N . GLN A 1 82 ? 3.817 -5.252 -9.651 1.00 87.12 82 GLN A N 1
ATOM 651 C CA . GLN A 1 82 ? 3.883 -5.436 -11.113 1.00 87.12 82 GLN A CA 1
ATOM 652 C C . GLN A 1 82 ? 2.823 -4.625 -11.883 1.00 87.12 82 GLN A C 1
ATOM 654 O O . GLN A 1 82 ? 3.018 -4.325 -13.055 1.00 87.12 82 GLN A O 1
ATOM 659 N N . GLY A 1 83 ? 1.737 -4.206 -11.220 1.00 83.19 83 GLY A N 1
ATOM 660 C CA . GLY A 1 83 ? 0.746 -3.285 -11.793 1.00 83.19 83 GLY A CA 1
ATOM 661 C C . GLY A 1 83 ? 1.250 -1.842 -11.955 1.00 83.19 83 GLY A C 1
ATOM 662 O O . 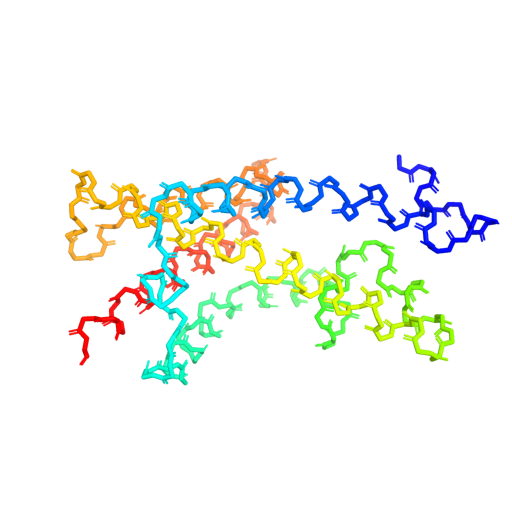GLY A 1 83 ? 0.657 -1.057 -12.693 1.00 83.19 83 GLY A O 1
ATOM 663 N N . MET A 1 84 ? 2.358 -1.465 -11.305 1.00 89.12 84 MET A N 1
ATOM 664 C CA . MET A 1 84 ? 2.991 -0.172 -11.548 1.00 89.12 84 MET A CA 1
ATOM 665 C C . MET A 1 84 ? 3.745 -0.232 -12.881 1.00 89.12 84 MET A C 1
ATOM 667 O O . MET A 1 84 ? 4.652 -1.036 -13.073 1.00 89.12 84 MET A O 1
ATOM 671 N N . PHE A 1 85 ? 3.362 0.628 -13.826 1.00 89.06 85 PHE A N 1
ATOM 672 C CA . PHE A 1 85 ? 3.757 0.495 -15.234 1.00 89.06 85 PHE A CA 1
ATOM 673 C C . PHE A 1 85 ? 5.267 0.629 -15.523 1.00 89.06 85 PHE A C 1
ATOM 675 O O . PHE A 1 85 ? 5.687 0.299 -16.628 1.00 89.06 85 PHE A O 1
ATOM 682 N N . LEU A 1 86 ? 6.081 1.115 -14.574 1.00 93.62 86 LEU A N 1
ATOM 683 C CA . LEU A 1 86 ? 7.550 1.147 -14.683 1.00 93.62 86 LEU A CA 1
ATOM 684 C C . LEU A 1 86 ? 8.237 -0.021 -13.969 1.00 93.62 86 LEU A C 1
ATOM 686 O O . LEU A 1 86 ? 9.457 -0.105 -14.037 1.00 93.62 86 LEU A O 1
ATOM 690 N N . THR A 1 87 ? 7.516 -0.913 -13.282 1.00 92.81 87 THR A N 1
ATOM 691 C CA . THR A 1 87 ? 8.133 -1.982 -12.480 1.00 92.81 87 THR A CA 1
ATOM 692 C C . THR A 1 87 ? 9.060 -2.857 -13.313 1.00 92.81 87 THR A C 1
ATOM 694 O O . THR A 1 87 ? 10.190 -3.100 -12.898 1.00 92.81 87 THR A O 1
ATOM 697 N N . ASN A 1 88 ? 8.642 -3.263 -14.514 1.00 91.94 88 ASN A N 1
ATOM 698 C CA . ASN A 1 88 ? 9.501 -4.044 -15.405 1.00 91.94 88 ASN A CA 1
ATOM 699 C C . ASN A 1 88 ? 10.768 -3.277 -15.797 1.00 91.94 88 ASN A C 1
ATOM 701 O O . ASN A 1 88 ? 11.865 -3.808 -15.649 1.00 91.94 88 ASN A O 1
ATOM 705 N N . ASP A 1 89 ? 10.639 -2.015 -16.204 1.00 94.19 89 ASP A N 1
ATOM 706 C CA . ASP A 1 89 ? 11.789 -1.191 -16.586 1.00 94.19 89 ASP A CA 1
ATOM 707 C C . ASP A 1 89 ? 12.749 -0.969 -15.413 1.00 94.19 89 ASP A C 1
ATOM 709 O O . ASP A 1 89 ? 13.961 -1.036 -15.590 1.00 94.19 89 ASP A O 1
ATOM 713 N N . ILE A 1 90 ? 12.214 -0.760 -14.205 1.00 95.38 90 ILE A N 1
ATOM 714 C CA . ILE A 1 90 ? 12.992 -0.656 -12.966 1.00 95.38 90 ILE A CA 1
ATOM 715 C C . ILE A 1 90 ? 13.793 -1.939 -12.737 1.00 95.38 90 ILE A C 1
ATOM 717 O O . ILE A 1 90 ? 14.996 -1.863 -12.486 1.00 95.38 90 ILE A O 1
ATOM 721 N N . LEU A 1 91 ? 13.155 -3.109 -12.842 1.00 94.00 91 LEU A N 1
ATOM 722 C CA . LEU A 1 91 ? 13.799 -4.400 -12.591 1.00 94.00 91 LEU A CA 1
ATOM 723 C C . LEU A 1 91 ? 14.895 -4.735 -13.609 1.00 94.00 91 LEU A C 1
ATOM 725 O O . LEU A 1 91 ? 15.855 -5.411 -13.242 1.00 94.00 91 LEU A O 1
ATOM 729 N N . GLN A 1 92 ? 14.788 -4.231 -14.841 1.00 94.25 92 GLN A N 1
ATOM 730 C CA . GLN A 1 92 ? 15.806 -4.402 -15.883 1.00 94.25 92 GLN A CA 1
ATOM 731 C C . GLN A 1 92 ? 17.001 -3.442 -15.747 1.00 94.25 92 GLN A C 1
ATOM 733 O O . GLN A 1 92 ? 17.980 -3.576 -16.482 1.00 94.25 92 GLN A O 1
ATOM 738 N N . THR A 1 93 ? 16.968 -2.477 -14.819 1.00 96.25 93 THR A N 1
ATOM 739 C CA . THR A 1 93 ? 18.130 -1.604 -14.588 1.00 96.25 93 THR A CA 1
ATOM 740 C C . THR A 1 93 ? 19.259 -2.313 -13.825 1.00 96.25 93 THR A C 1
ATOM 742 O O . THR A 1 93 ? 18.997 -3.231 -13.043 1.00 96.25 93 THR A O 1
ATOM 745 N N . PRO A 1 94 ? 20.531 -1.906 -14.012 1.00 97.12 94 PRO A N 1
ATOM 746 C CA . PRO A 1 94 ? 21.657 -2.500 -13.294 1.00 97.12 94 PRO A CA 1
ATOM 747 C C . PRO A 1 94 ? 21.565 -2.315 -11.774 1.00 97.12 94 PRO A C 1
ATOM 749 O O . PRO A 1 94 ? 21.034 -1.325 -11.270 1.00 97.12 94 PRO A O 1
ATOM 752 N N . ILE A 1 95 ? 22.169 -3.232 -11.021 1.00 96.19 95 ILE A N 1
ATOM 753 C CA . ILE A 1 95 ? 22.371 -3.066 -9.575 1.00 96.19 95 ILE A CA 1
ATOM 754 C C . ILE A 1 95 ? 23.376 -1.917 -9.339 1.00 96.19 95 ILE A C 1
ATOM 756 O O . ILE A 1 95 ? 24.385 -1.857 -10.043 1.00 96.19 95 ILE A O 1
ATOM 760 N N . PRO A 1 96 ? 23.149 -1.011 -8.361 1.00 96.00 96 PRO A N 1
ATOM 761 C CA . PRO A 1 96 ? 22.093 -1.036 -7.338 1.00 96.00 96 PRO A CA 1
ATOM 762 C C . PRO A 1 96 ? 20.829 -0.233 -7.692 1.00 96.00 96 PRO A C 1
ATOM 764 O O . PRO A 1 96 ? 19.956 -0.063 -6.841 1.00 96.00 96 PRO A O 1
ATOM 767 N N . GLN A 1 97 ? 20.725 0.295 -8.913 1.00 96.94 97 GLN A N 1
ATOM 768 C CA . GLN A 1 97 ? 19.649 1.203 -9.311 1.00 96.94 97 GLN A CA 1
ATOM 769 C C . GLN A 1 97 ? 18.266 0.551 -9.208 1.00 96.94 97 GLN A C 1
ATOM 771 O O . GLN A 1 97 ? 17.348 1.163 -8.658 1.00 96.94 97 GLN A O 1
ATOM 776 N N . ASN A 1 98 ? 18.134 -0.696 -9.664 1.00 96.50 98 ASN A N 1
ATOM 777 C CA . ASN A 1 98 ? 16.890 -1.460 -9.573 1.00 96.50 98 ASN A CA 1
ATOM 778 C C . ASN A 1 98 ? 16.401 -1.614 -8.125 1.00 96.50 98 ASN A C 1
ATOM 780 O O . ASN A 1 98 ? 15.230 -1.371 -7.847 1.00 96.50 98 ASN A O 1
ATOM 784 N N . ILE A 1 99 ? 17.300 -1.943 -7.192 1.00 96.81 99 ILE A N 1
ATOM 785 C CA . ILE A 1 99 ? 16.991 -2.101 -5.767 1.00 96.81 99 ILE A CA 1
ATOM 786 C C . ILE A 1 99 ? 16.501 -0.775 -5.189 1.00 96.81 99 ILE A C 1
ATOM 788 O O . ILE A 1 99 ? 15.466 -0.743 -4.530 1.00 96.81 99 ILE A O 1
ATOM 792 N N . ILE A 1 100 ? 17.210 0.327 -5.452 1.00 97.56 100 ILE A N 1
ATOM 793 C CA . ILE A 1 100 ? 16.850 1.647 -4.918 1.00 97.56 100 ILE A CA 1
ATOM 794 C C . ILE A 1 100 ? 15.465 2.068 -5.418 1.00 97.56 100 ILE A C 1
ATOM 796 O O . ILE A 1 100 ? 14.598 2.414 -4.617 1.00 97.56 100 ILE A O 1
ATOM 800 N N . LEU A 1 101 ? 15.238 2.015 -6.731 1.00 96.75 101 LEU A N 1
ATOM 801 C CA . LEU A 1 101 ? 13.964 2.404 -7.337 1.00 96.75 101 LEU A CA 1
ATOM 802 C C . LEU A 1 101 ? 12.812 1.522 -6.848 1.00 96.75 101 LEU A C 1
ATOM 804 O O . LEU A 1 101 ? 11.742 2.029 -6.513 1.00 96.75 101 LEU A O 1
ATOM 808 N N . TYR A 1 102 ? 13.036 0.214 -6.746 1.00 95.75 102 TYR A N 1
ATOM 809 C CA . TYR A 1 102 ? 12.015 -0.710 -6.274 1.00 95.75 102 TYR A CA 1
ATOM 810 C C . TYR A 1 102 ? 11.685 -0.502 -4.788 1.00 95.75 102 TYR A C 1
ATOM 812 O O . TYR A 1 102 ? 10.514 -0.504 -4.412 1.00 95.75 102 TYR A O 1
ATOM 820 N N . LEU A 1 103 ? 12.681 -0.219 -3.940 1.00 96.19 103 LEU A N 1
ATOM 821 C CA . LEU A 1 103 ? 12.450 0.156 -2.540 1.00 96.19 103 LEU A CA 1
ATOM 822 C C . LEU A 1 103 ? 11.638 1.452 -2.415 1.00 96.19 103 LEU A C 1
ATOM 824 O O . LEU A 1 103 ? 10.781 1.546 -1.538 1.00 96.19 103 LEU A O 1
ATOM 828 N N . LEU A 1 104 ? 11.855 2.430 -3.301 1.00 96.25 104 LEU A N 1
ATOM 829 C CA . LEU A 1 104 ? 11.043 3.651 -3.346 1.00 96.25 104 LEU A CA 1
ATOM 830 C C . LEU A 1 104 ? 9.584 3.356 -3.726 1.00 96.25 104 LEU A C 1
ATOM 832 O O . LEU A 1 104 ? 8.676 3.930 -3.121 1.00 96.25 104 LEU A O 1
ATOM 836 N N . VAL A 1 105 ? 9.345 2.430 -4.664 1.00 95.56 105 VAL A N 1
ATOM 837 C CA . VAL A 1 105 ? 7.989 1.948 -4.987 1.00 95.56 105 VAL A CA 1
ATOM 838 C C . VAL A 1 105 ? 7.350 1.288 -3.765 1.00 95.56 105 VAL A C 1
ATOM 840 O O . VAL A 1 105 ? 6.255 1.677 -3.361 1.00 95.56 105 VAL A O 1
ATOM 843 N N . MET A 1 106 ? 8.048 0.345 -3.126 1.00 95.06 106 MET A N 1
ATOM 844 C CA . MET A 1 106 ? 7.553 -0.338 -1.926 1.00 95.06 106 MET A CA 1
ATOM 845 C C . MET A 1 106 ? 7.222 0.643 -0.794 1.00 95.06 106 MET A C 1
ATOM 847 O O . MET A 1 106 ? 6.219 0.475 -0.099 1.00 95.06 106 MET A O 1
ATOM 851 N N . LEU A 1 107 ? 8.048 1.675 -0.609 1.00 94.50 107 LEU A N 1
ATOM 852 C CA . LEU A 1 107 ? 7.850 2.684 0.425 1.00 94.50 107 LEU A CA 1
ATOM 853 C C . LEU A 1 107 ? 6.592 3.523 0.177 1.00 94.50 107 LEU A C 1
ATOM 855 O O . LEU A 1 107 ? 5.837 3.768 1.112 1.00 94.50 107 LEU A O 1
ATOM 859 N N . VAL A 1 108 ? 6.348 3.968 -1.056 1.00 94.56 108 VAL A N 1
ATOM 860 C CA . VAL A 1 108 ? 5.223 4.872 -1.347 1.00 94.56 108 VAL A CA 1
ATOM 861 C C . VAL A 1 108 ? 3.914 4.113 -1.554 1.00 94.56 108 VAL A C 1
ATOM 863 O O . VAL A 1 108 ? 2.934 4.411 -0.874 1.00 94.56 108 VAL A O 1
ATOM 866 N N . TRP A 1 109 ? 3.896 3.108 -2.432 1.00 92.38 109 TRP A N 1
ATOM 867 C CA . TRP A 1 109 ? 2.685 2.335 -2.736 1.00 92.38 109 TRP A CA 1
ATOM 868 C C . TRP A 1 109 ? 2.369 1.312 -1.649 1.00 92.38 109 TRP A C 1
ATOM 870 O O . TRP A 1 109 ? 1.223 1.149 -1.259 1.00 92.38 109 TRP A O 1
ATOM 880 N N . GLY A 1 110 ? 3.379 0.614 -1.129 1.00 92.06 110 GLY A N 1
ATOM 881 C CA . GLY A 1 110 ? 3.156 -0.373 -0.075 1.00 92.06 110 GLY A CA 1
ATOM 882 C C . GLY A 1 110 ? 2.896 0.291 1.274 1.00 92.06 110 GLY A C 1
ATOM 883 O O . GLY A 1 110 ? 1.839 0.127 1.884 1.00 92.06 110 GLY A O 1
ATOM 884 N N . PHE A 1 111 ? 3.883 1.035 1.771 1.00 92.81 111 PHE A N 1
ATOM 885 C CA . PHE A 1 111 ? 3.842 1.567 3.133 1.00 92.81 111 PHE A CA 1
ATOM 886 C C . PHE A 1 111 ? 3.056 2.880 3.253 1.00 92.81 111 PHE A C 1
ATOM 888 O O . PHE A 1 111 ? 2.230 3.013 4.152 1.00 92.81 111 PHE A O 1
ATOM 895 N N . GLY A 1 112 ? 3.274 3.835 2.350 1.00 94.38 112 GLY A N 1
ATOM 896 C CA . GLY A 1 112 ? 2.578 5.122 2.357 1.00 94.38 112 GLY A CA 1
ATOM 897 C C . GLY A 1 112 ? 1.067 4.971 2.233 1.00 94.38 112 GLY A C 1
ATOM 898 O O . GLY A 1 112 ? 0.321 5.404 3.111 1.00 94.38 112 GLY A O 1
ATOM 899 N N . GLU A 1 113 ? 0.618 4.283 1.185 1.00 91.94 113 GLU A N 1
ATOM 900 C CA . GLU A 1 113 ? -0.808 4.073 0.934 1.00 91.94 113 GLU A CA 1
ATOM 901 C C . GLU A 1 113 ? -1.492 3.274 2.056 1.00 91.94 113 GLU A C 1
ATOM 903 O O . GLU A 1 113 ? -2.568 3.643 2.527 1.00 91.94 113 GLU A O 1
ATOM 908 N N . SER A 1 114 ? -0.849 2.225 2.580 1.00 91.69 114 SER A N 1
ATOM 909 C CA . SER A 1 114 ? -1.422 1.484 3.712 1.00 91.69 114 SER A CA 1
ATOM 910 C C . SER A 1 114 ? -1.537 2.343 4.976 1.00 91.69 114 SER A C 1
ATOM 912 O O . SER A 1 114 ? -2.577 2.316 5.645 1.00 91.69 114 SER A O 1
ATOM 914 N N . LEU A 1 115 ? -0.524 3.159 5.295 1.00 93.56 115 LEU A N 1
ATOM 915 C CA . LEU A 1 115 ? -0.605 4.102 6.409 1.00 93.56 115 LEU A CA 1
ATOM 916 C C . LEU A 1 115 ? -1.710 5.141 6.206 1.00 93.56 115 LEU A C 1
ATOM 918 O O . LEU A 1 115 ? -2.367 5.496 7.187 1.00 93.56 115 LEU A O 1
ATOM 922 N N . PHE A 1 116 ? -1.943 5.601 4.974 1.00 94.81 116 PHE A N 1
ATOM 923 C CA . PHE A 1 116 ? -2.983 6.586 4.663 1.00 94.81 116 PHE A CA 1
ATOM 924 C C . PHE A 1 116 ? -4.340 6.098 5.156 1.00 94.81 116 PHE A C 1
ATOM 926 O O . PHE A 1 116 ? -4.986 6.760 5.973 1.00 94.81 116 PHE A O 1
ATOM 933 N N . TYR A 1 117 ? -4.726 4.889 4.751 1.00 94.50 117 TYR A N 1
ATOM 934 C CA . TYR A 1 117 ? -6.007 4.306 5.133 1.00 94.50 117 TYR A CA 1
ATOM 935 C C . TYR A 1 117 ? -6.105 3.981 6.623 1.00 94.50 117 TYR A C 1
ATOM 937 O O . TYR A 1 117 ? -7.187 4.093 7.208 1.00 94.50 117 TYR A O 1
ATOM 945 N N . VAL A 1 118 ? -4.994 3.594 7.258 1.00 94.38 118 VAL A N 1
ATOM 946 C CA . VAL A 1 118 ? -4.959 3.329 8.701 1.00 94.38 118 VAL A CA 1
ATOM 947 C C . VAL A 1 118 ? -5.168 4.612 9.500 1.00 94.38 118 VAL A C 1
ATOM 949 O O . VAL A 1 118 ? -5.979 4.627 10.429 1.00 94.38 118 VAL A O 1
ATOM 952 N N . ILE A 1 119 ? -4.458 5.685 9.155 1.00 93.75 119 ILE A N 1
ATOM 953 C CA . ILE A 1 119 ? -4.550 6.975 9.845 1.00 93.75 119 ILE A CA 1
ATOM 954 C C . ILE A 1 119 ? -5.928 7.582 9.622 1.00 93.75 119 ILE A C 1
ATOM 956 O O . ILE A 1 119 ? -6.575 7.981 10.590 1.00 93.75 119 ILE A O 1
ATOM 960 N N . LEU A 1 120 ? -6.405 7.587 8.375 1.00 93.38 120 LEU A N 1
ATOM 961 C CA . LEU A 1 120 ? -7.742 8.054 8.030 1.00 93.38 120 LEU A CA 1
ATOM 962 C C . LEU A 1 120 ? -8.804 7.336 8.864 1.00 93.38 120 LEU A C 1
ATOM 964 O O . LEU A 1 120 ? -9.592 7.991 9.548 1.00 93.38 120 LEU A O 1
ATOM 968 N N . SER A 1 121 ? -8.777 6.000 8.871 1.00 94.44 121 SER A N 1
ATOM 969 C CA . SER A 1 121 ? -9.733 5.202 9.636 1.00 94.44 121 SER A CA 1
ATOM 970 C C . SER A 1 121 ? -9.710 5.561 11.122 1.00 94.44 121 SER A C 1
ATOM 972 O O . SER A 1 121 ? -10.756 5.785 11.727 1.00 94.44 121 SER A O 1
ATOM 974 N N . GLN A 1 122 ? -8.522 5.708 11.716 1.00 92.69 122 GLN A N 1
ATOM 975 C CA . GLN A 1 122 ? -8.404 6.062 13.129 1.00 92.69 122 GLN A CA 1
ATOM 976 C C . GLN A 1 122 ? -8.902 7.465 13.450 1.00 92.69 122 GLN A C 1
ATOM 978 O O . GLN A 1 122 ? -9.568 7.648 14.471 1.00 92.69 122 GLN A O 1
ATOM 983 N N . LYS A 1 123 ? -8.609 8.452 12.600 1.00 91.88 123 LYS A N 1
ATOM 984 C CA . LYS A 1 123 ? -9.113 9.813 12.799 1.00 91.88 123 LYS A CA 1
ATOM 985 C C . LYS A 1 123 ? -10.635 9.840 12.677 1.00 91.88 123 LYS A C 1
ATOM 987 O O . LYS A 1 123 ? -11.286 10.389 13.561 1.00 91.88 123 LYS A O 1
ATOM 992 N N . VAL A 1 124 ? -11.218 9.161 11.690 1.00 93.38 124 VAL A N 1
ATOM 993 C CA . VAL A 1 124 ? -12.680 9.019 11.567 1.00 93.38 124 VAL A CA 1
ATOM 994 C C . VAL A 1 124 ? -13.283 8.321 12.792 1.00 93.38 124 VAL A C 1
ATOM 996 O O . VAL A 1 124 ? -14.235 8.820 13.390 1.00 93.38 124 VAL A O 1
ATOM 999 N N . ASN A 1 125 ? -12.704 7.203 13.226 1.00 93.00 125 ASN A N 1
ATOM 1000 C CA . ASN A 1 125 ? -13.205 6.425 14.361 1.00 93.00 125 ASN A CA 1
ATOM 1001 C C . ASN A 1 125 ? -13.022 7.128 15.713 1.00 93.00 125 ASN A C 1
ATOM 1003 O O . ASN A 1 125 ? -13.690 6.774 16.687 1.00 93.00 125 ASN A O 1
ATOM 1007 N N . SER A 1 126 ? -12.159 8.146 15.786 1.00 90.31 126 SER A N 1
ATOM 1008 C CA . SER A 1 126 ? -12.068 9.023 16.957 1.00 90.31 126 SER A CA 1
ATOM 1009 C C . SER A 1 126 ? -13.304 9.915 17.127 1.00 90.31 126 SER A C 1
ATOM 1011 O O . SER A 1 126 ? -13.656 10.234 18.259 1.00 90.31 126 SER A O 1
ATOM 1013 N N . LEU A 1 127 ? -14.017 10.236 16.037 1.00 90.06 127 LEU A N 1
ATOM 1014 C CA . LEU A 1 127 ? -15.284 10.980 16.080 1.00 90.06 127 LEU A CA 1
ATOM 1015 C C . LEU A 1 127 ? -16.442 10.092 16.553 1.00 90.06 127 LEU A C 1
ATOM 1017 O O . LEU A 1 127 ? -17.326 10.537 17.284 1.00 90.06 127 LEU A O 1
ATOM 1021 N N . LYS A 1 128 ? -16.443 8.819 16.140 1.00 84.12 128 LYS A N 1
ATOM 1022 C CA . LYS A 1 128 ? -17.443 7.825 16.536 1.00 84.12 128 LYS A CA 1
ATOM 1023 C C . LYS A 1 128 ? -16.803 6.448 16.643 1.00 84.12 128 LYS A C 1
ATOM 1025 O O . LYS A 1 128 ? -16.428 5.856 15.633 1.00 84.12 128 LYS A O 1
ATOM 1030 N N . LYS A 1 129 ? -16.739 5.918 17.868 1.00 84.88 129 LYS A N 1
ATOM 1031 C CA . LYS A 1 129 ? -16.147 4.600 18.127 1.00 84.88 129 LYS A CA 1
ATOM 1032 C C . LYS A 1 129 ? -16.854 3.501 17.309 1.00 84.88 129 LYS A C 1
ATOM 1034 O O . LYS A 1 129 ? -18.091 3.512 17.250 1.00 84.88 129 LYS A O 1
ATOM 1039 N N . PRO A 1 130 ? -16.105 2.539 16.739 1.00 84.31 130 PRO A N 1
ATOM 1040 C CA . PRO A 1 130 ? -16.677 1.388 16.045 1.00 84.31 130 PRO A CA 1
ATOM 1041 C C . PRO A 1 130 ? -17.607 0.582 16.958 1.00 84.31 130 PRO A C 1
ATOM 1043 O O . PRO A 1 130 ? -17.367 0.476 18.164 1.00 84.31 130 PRO A O 1
ATOM 1046 N N . LYS A 1 131 ? -18.660 -0.014 16.388 1.00 76.94 131 LYS A N 1
ATOM 1047 C CA . LYS A 1 131 ? -19.587 -0.902 17.110 1.00 76.94 131 LYS A CA 1
ATOM 1048 C C . LYS A 1 131 ? -19.696 -2.244 16.390 1.00 76.94 131 LYS A C 1
ATOM 1050 O O . LYS A 1 131 ? -20.329 -2.340 15.342 1.00 76.94 131 LYS A O 1
ATOM 1055 N N . GLY A 1 132 ? -19.108 -3.290 16.970 1.00 72.06 132 GLY A N 1
ATOM 1056 C CA . GLY A 1 132 ? -19.118 -4.633 16.386 1.00 72.06 132 GLY A CA 1
ATOM 1057 C C . GLY A 1 132 ? -18.452 -4.655 15.008 1.00 72.06 132 GLY A C 1
ATOM 1058 O O . GLY A 1 132 ? -17.306 -4.238 14.870 1.00 72.06 132 GLY A O 1
ATOM 1059 N N . LEU A 1 133 ? -19.176 -5.132 13.992 1.00 72.81 133 LEU A N 1
ATOM 1060 C CA . LEU A 1 133 ? -18.708 -5.145 12.603 1.00 72.81 133 LEU A CA 1
ATOM 1061 C C . LEU A 1 133 ? -18.888 -3.808 11.881 1.00 72.81 133 LEU A C 1
ATOM 1063 O O . LEU A 1 133 ? -18.457 -3.721 10.742 1.00 72.81 133 LEU A O 1
ATOM 1067 N N . LEU A 1 134 ? -19.505 -2.791 12.493 1.00 84.75 134 LEU A N 1
ATOM 1068 C CA . LEU A 1 134 ? -19.677 -1.470 11.888 1.00 84.75 134 LEU A CA 1
ATOM 1069 C C . LEU A 1 134 ? -18.498 -0.567 12.254 1.00 84.75 134 LEU A C 1
ATOM 1071 O O . LEU A 1 134 ? -18.440 0.000 13.351 1.00 84.75 134 LEU A O 1
ATOM 1075 N N . ASN A 1 135 ? -17.575 -0.425 11.306 1.00 93.25 135 ASN A N 1
ATOM 1076 C CA . ASN A 1 135 ? -16.425 0.458 11.397 1.00 93.25 135 ASN A CA 1
ATOM 1077 C C . ASN A 1 135 ? -16.499 1.519 10.287 1.00 93.25 135 ASN A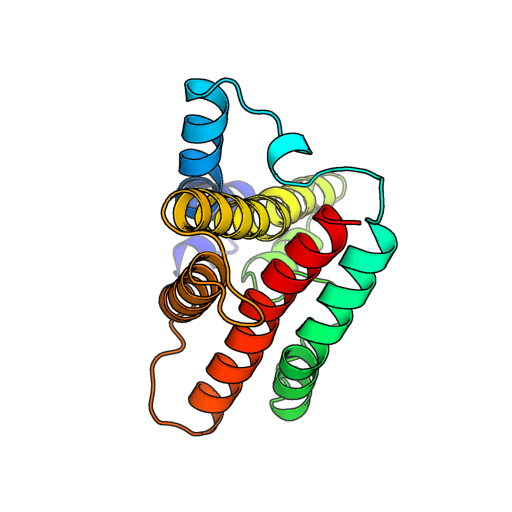 C 1
ATOM 1079 O O . ASN A 1 135 ? -16.277 1.227 9.113 1.00 93.25 135 ASN A O 1
ATOM 1083 N N . VAL A 1 136 ? -16.820 2.759 10.671 1.00 93.38 136 VAL A N 1
ATOM 1084 C CA . VAL A 1 136 ? -17.000 3.872 9.723 1.00 93.38 136 VAL A CA 1
ATOM 1085 C C . VAL A 1 136 ? -15.671 4.266 9.081 1.00 93.38 136 VAL A C 1
ATOM 1087 O O . VAL A 1 136 ? -15.634 4.517 7.882 1.00 93.38 136 VAL A O 1
ATOM 1090 N N . GLY A 1 137 ? -14.579 4.274 9.846 1.00 94.81 137 GLY A N 1
ATOM 1091 C CA . GLY A 1 137 ? -13.242 4.536 9.325 1.00 94.81 137 GLY A CA 1
ATOM 1092 C C . GLY A 1 137 ? -12.812 3.524 8.264 1.00 94.81 137 GLY A C 1
ATOM 1093 O O . GLY A 1 137 ? -12.362 3.916 7.193 1.00 94.81 137 GLY A O 1
ATOM 1094 N N . ALA A 1 138 ? -13.024 2.231 8.515 1.00 95.31 138 ALA A N 1
ATOM 1095 C CA . ALA A 1 138 ? -12.737 1.164 7.560 1.00 95.31 138 ALA A CA 1
ATOM 1096 C C . ALA A 1 138 ? -13.626 1.259 6.314 1.00 95.31 138 ALA A C 1
ATOM 1098 O O . ALA A 1 138 ? -13.135 1.078 5.201 1.00 95.31 138 ALA A O 1
ATOM 1099 N N . LEU A 1 139 ? -14.914 1.577 6.494 1.00 95.69 139 LEU A N 1
ATOM 1100 C CA . LEU A 1 139 ? -15.854 1.776 5.392 1.00 95.69 139 LEU A CA 1
ATOM 1101 C C . LEU A 1 139 ? -15.401 2.924 4.487 1.00 95.69 139 LEU A C 1
ATOM 1103 O O . LEU A 1 139 ? -15.289 2.737 3.280 1.00 95.69 139 LEU A O 1
ATOM 1107 N N . LEU A 1 140 ? -15.098 4.090 5.063 1.00 95.62 140 LEU A N 1
ATOM 1108 C CA . LEU A 1 140 ? -14.630 5.241 4.292 1.00 95.62 140 LEU A CA 1
ATOM 1109 C C . LEU A 1 140 ? -13.308 4.948 3.583 1.00 95.62 140 LEU A C 1
ATOM 1111 O O . LEU A 1 140 ? -13.181 5.278 2.408 1.00 95.62 140 LEU A O 1
ATOM 1115 N N . SER A 1 141 ? -12.360 4.283 4.248 1.00 95.44 141 SER A N 1
ATOM 1116 C CA . SER A 1 141 ? -11.102 3.878 3.616 1.00 95.44 141 SER A CA 1
ATOM 1117 C C . SER A 1 141 ? -11.324 2.954 2.415 1.00 95.44 141 SER A C 1
ATOM 1119 O O . SER A 1 141 ? -10.726 3.178 1.369 1.00 95.44 141 SER A O 1
ATOM 1121 N N . ALA A 1 142 ? -12.208 1.956 2.524 1.00 96.56 142 ALA A N 1
ATOM 1122 C CA . ALA A 1 142 ? -12.518 1.054 1.415 1.00 96.56 142 ALA A CA 1
ATOM 1123 C C . ALA A 1 142 ? -13.198 1.778 0.240 1.00 96.56 142 ALA A C 1
ATOM 1125 O O . ALA A 1 142 ? -12.836 1.556 -0.912 1.00 96.56 142 ALA A O 1
ATOM 1126 N N . LEU A 1 143 ? -14.140 2.682 0.524 1.00 96.19 143 LEU A N 1
ATOM 1127 C CA . LEU A 1 143 ? -14.802 3.485 -0.508 1.00 96.19 143 LEU A CA 1
ATOM 1128 C C . LEU A 1 143 ? -13.821 4.426 -1.216 1.00 96.19 143 LEU A C 1
ATOM 1130 O O . LEU A 1 143 ? -13.844 4.528 -2.439 1.00 96.19 143 LEU A O 1
ATOM 1134 N N . ILE A 1 144 ? -12.931 5.082 -0.467 1.00 94.88 144 ILE A N 1
ATOM 1135 C CA . ILE A 1 144 ? -11.891 5.943 -1.042 1.00 94.88 144 ILE A CA 1
ATOM 1136 C C . ILE A 1 144 ? -10.925 5.124 -1.900 1.00 94.88 144 ILE A C 1
ATOM 1138 O O . ILE A 1 144 ? -10.572 5.577 -2.983 1.00 94.88 144 ILE A O 1
ATOM 1142 N N . ALA A 1 145 ? -10.550 3.914 -1.476 1.00 94.44 145 ALA A N 1
ATOM 1143 C CA . ALA A 1 145 ? -9.688 3.042 -2.269 1.00 94.44 145 ALA A CA 1
ATOM 1144 C C . ALA A 1 145 ? -10.309 2.696 -3.631 1.00 94.44 145 ALA A C 1
ATOM 1146 O O . ALA A 1 145 ? -9.654 2.875 -4.656 1.00 94.44 145 ALA A O 1
ATOM 1147 N N . ILE A 1 146 ? -11.584 2.292 -3.648 1.00 95.69 146 ILE A N 1
ATOM 1148 C CA . ILE A 1 146 ? -12.349 2.006 -4.876 1.00 95.69 146 ILE A CA 1
ATOM 1149 C C . ILE A 1 146 ? -12.396 3.237 -5.792 1.00 95.69 146 ILE A C 1
ATOM 1151 O O . ILE A 1 146 ? -12.178 3.121 -6.998 1.00 95.69 146 ILE A O 1
ATOM 1155 N N . LEU A 1 147 ? -12.640 4.423 -5.222 1.00 93.75 147 LEU A N 1
ATOM 1156 C CA . LEU A 1 147 ? -12.697 5.678 -5.976 1.00 93.75 147 LEU A CA 1
ATOM 1157 C C . LEU A 1 147 ? -11.342 6.054 -6.588 1.00 93.75 147 LEU A C 1
ATOM 1159 O O . LEU A 1 147 ? -11.288 6.399 -7.766 1.00 93.75 147 LEU A O 1
ATOM 1163 N N . ILE A 1 148 ? -10.255 5.972 -5.814 1.00 90.31 148 ILE A N 1
ATOM 1164 C CA . ILE A 1 148 ? -8.897 6.302 -6.277 1.00 90.31 148 ILE A CA 1
ATOM 1165 C C . ILE A 1 148 ? -8.448 5.343 -7.382 1.00 90.31 148 ILE A C 1
ATOM 1167 O O . ILE A 1 148 ? -7.821 5.776 -8.347 1.00 90.31 148 ILE A O 1
ATOM 1171 N N . HIS A 1 149 ? -8.795 4.060 -7.269 1.00 88.94 149 HIS A N 1
ATOM 1172 C CA . HIS A 1 149 ? -8.452 3.054 -8.273 1.00 88.94 149 HIS A CA 1
ATOM 1173 C C . HIS A 1 149 ? -9.392 3.063 -9.484 1.00 88.94 149 HIS A C 1
ATOM 1175 O O . HIS A 1 149 ? -9.177 2.309 -10.427 1.00 88.94 149 HIS A O 1
ATOM 1181 N N . GLY A 1 150 ? -10.415 3.925 -9.492 1.00 89.62 150 GLY A N 1
ATOM 1182 C CA . GLY A 1 150 ? -11.308 4.086 -10.636 1.00 89.62 150 GLY A CA 1
ATOM 1183 C C . GLY A 1 150 ? -12.183 2.865 -10.912 1.00 89.62 150 GLY A C 1
ATOM 1184 O O . GLY A 1 150 ? -12.622 2.687 -12.046 1.00 89.62 150 GLY A O 1
ATOM 1185 N N . MET A 1 151 ? -12.462 2.042 -9.896 1.00 92.38 151 MET A N 1
ATOM 1186 C CA . MET A 1 151 ? -13.323 0.855 -9.991 1.00 92.38 151 MET A CA 1
ATOM 1187 C C . MET A 1 151 ? -14.805 1.274 -10.057 1.00 92.38 151 MET A C 1
ATOM 1189 O O . MET A 1 151 ? -15.598 1.005 -9.154 1.00 92.38 151 MET A O 1
ATOM 1193 N N . LEU A 1 152 ? -15.164 2.017 -11.109 1.00 89.06 152 LEU A N 1
ATOM 1194 C CA . LEU A 1 152 ? -16.473 2.627 -11.327 1.00 89.06 152 LEU A CA 1
ATOM 1195 C C . LEU A 1 152 ? -17.101 2.076 -12.607 1.00 89.06 152 LEU A C 1
ATOM 1197 O O . LEU A 1 152 ? -16.659 2.369 -13.714 1.00 89.06 152 LEU A O 1
ATOM 1201 N N . GLY A 1 153 ? -18.166 1.295 -12.454 1.00 89.56 153 GLY A N 1
ATOM 1202 C CA . GLY A 1 153 ? -18.890 0.705 -13.572 1.00 89.56 153 GLY A CA 1
ATOM 1203 C C . GLY A 1 153 ? -19.965 -0.270 -13.108 1.00 89.56 153 GLY A C 1
ATOM 1204 O O . GLY A 1 153 ? -20.027 -0.629 -11.935 1.00 89.56 153 GLY A O 1
ATOM 1205 N N . PHE A 1 154 ? -20.814 -0.687 -14.046 1.00 90.50 154 PHE A N 1
ATOM 1206 C CA . PHE A 1 154 ? -21.882 -1.670 -13.815 1.00 90.50 154 PHE A CA 1
ATOM 1207 C C . PHE A 1 154 ? -21.607 -3.021 -14.489 1.00 90.50 154 PHE A C 1
ATOM 1209 O O . PHE A 1 154 ? -22.467 -3.898 -14.484 1.00 90.50 154 PHE A O 1
ATOM 1216 N N . ASP A 1 155 ? -20.422 -3.188 -15.079 1.00 94.06 155 ASP A N 1
ATOM 1217 C CA . ASP A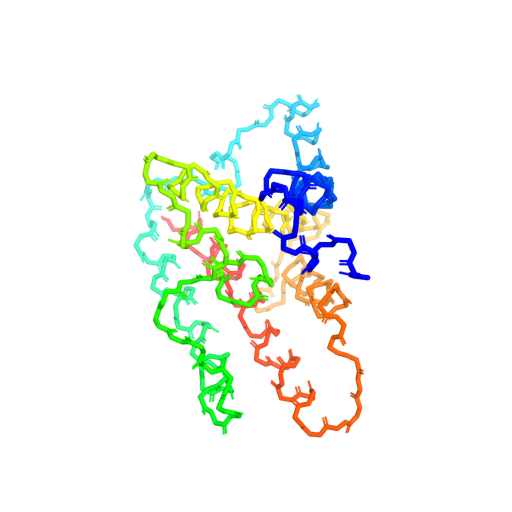 1 155 ? -19.979 -4.479 -15.593 1.00 94.06 155 ASP A CA 1
ATOM 1218 C C . ASP A 1 155 ? -19.680 -5.448 -14.439 1.00 94.06 155 ASP A C 1
ATOM 1220 O O . ASP A 1 155 ? -19.184 -5.044 -13.384 1.00 94.06 155 ASP A O 1
ATOM 1224 N N . MET A 1 156 ? -19.967 -6.736 -14.640 1.00 92.75 156 MET A N 1
ATOM 1225 C CA . MET A 1 156 ? -19.798 -7.746 -13.593 1.00 92.75 156 MET A CA 1
ATOM 1226 C C . MET A 1 156 ? -18.342 -7.892 -13.145 1.00 92.75 156 MET A C 1
ATOM 1228 O O . MET A 1 156 ? -18.111 -8.102 -11.956 1.00 92.75 156 MET A O 1
ATOM 1232 N N . ALA A 1 157 ? -17.362 -7.751 -14.042 1.00 93.12 157 ALA A N 1
ATOM 1233 C CA . ALA A 1 157 ? -15.955 -7.810 -13.661 1.00 93.12 157 ALA A CA 1
ATOM 1234 C C . ALA A 1 157 ? -15.585 -6.624 -12.759 1.00 93.12 157 ALA A C 1
ATOM 1236 O O . ALA A 1 157 ? -15.017 -6.837 -11.692 1.00 93.12 157 ALA A O 1
ATOM 1237 N N . ILE A 1 158 ? -16.001 -5.404 -13.119 1.00 93.25 158 ILE A N 1
ATOM 1238 C CA . ILE A 1 158 ? -15.741 -4.193 -12.318 1.00 93.25 158 ILE A CA 1
ATOM 1239 C C . ILE A 1 158 ? -16.408 -4.293 -10.939 1.00 93.25 158 ILE A C 1
ATOM 1241 O O . ILE A 1 158 ? -15.805 -3.945 -9.925 1.00 93.25 158 ILE A O 1
ATOM 1245 N N . ILE A 1 159 ? -17.642 -4.805 -10.873 1.00 94.88 159 ILE A N 1
ATOM 1246 C CA . ILE A 1 159 ? -18.348 -5.007 -9.600 1.00 94.88 159 ILE A CA 1
ATOM 1247 C C . ILE A 1 159 ? -17.593 -6.010 -8.717 1.00 94.88 159 ILE A C 1
ATOM 1249 O O . ILE A 1 159 ? -17.393 -5.753 -7.529 1.00 94.88 159 ILE A O 1
ATOM 1253 N N . LEU A 1 160 ? -17.154 -7.138 -9.281 1.00 95.56 160 LEU A N 1
ATOM 1254 C CA . LEU A 1 160 ? -16.397 -8.150 -8.542 1.00 95.56 160 LEU A CA 1
ATOM 1255 C C . LEU A 1 160 ? -15.028 -7.627 -8.084 1.00 95.56 160 LEU A C 1
ATOM 1257 O O . LEU A 1 160 ? -14.627 -7.906 -6.953 1.00 95.56 160 LEU A O 1
ATOM 1261 N N . GLU A 1 161 ? -14.348 -6.827 -8.907 1.00 95.25 161 GLU A N 1
ATOM 1262 C CA . GLU A 1 161 ? -13.094 -6.158 -8.552 1.00 95.25 161 GLU A CA 1
ATOM 1263 C C . GLU A 1 161 ? -13.284 -5.201 -7.371 1.00 95.25 161 GLU A C 1
ATOM 1265 O O . GLU A 1 161 ? -12.553 -5.261 -6.377 1.00 95.25 161 GLU A O 1
ATOM 1270 N N . ALA A 1 162 ? -14.315 -4.354 -7.444 1.00 96.56 162 ALA A N 1
ATOM 1271 C CA . ALA A 1 162 ? -14.656 -3.408 -6.391 1.00 96.56 162 ALA A CA 1
ATOM 1272 C C . ALA A 1 162 ? -15.017 -4.135 -5.088 1.00 96.56 162 ALA A C 1
ATOM 1274 O O . ALA A 1 162 ? -14.583 -3.724 -4.012 1.00 96.56 162 ALA A O 1
ATOM 1275 N N . MET A 1 163 ? -15.760 -5.246 -5.161 1.00 96.50 163 MET A N 1
ATOM 1276 C CA . MET A 1 163 ? -16.081 -6.082 -3.999 1.00 96.50 163 MET A CA 1
ATOM 1277 C C . MET A 1 163 ? -14.837 -6.735 -3.389 1.00 96.50 163 MET A C 1
ATOM 1279 O O . MET A 1 163 ? -14.680 -6.730 -2.167 1.00 96.50 163 MET A O 1
ATOM 1283 N N . ALA A 1 164 ? -13.942 -7.282 -4.211 1.00 96.56 164 ALA A N 1
ATOM 1284 C CA . ALA A 1 164 ? -12.697 -7.876 -3.737 1.00 96.56 164 ALA A CA 1
ATOM 1285 C C . ALA A 1 164 ? -11.810 -6.826 -3.049 1.00 96.56 164 ALA A C 1
ATOM 1287 O O . ALA A 1 164 ? -11.338 -7.042 -1.931 1.00 96.56 164 ALA A O 1
ATOM 1288 N N . THR A 1 165 ? -11.669 -5.651 -3.665 1.00 96.00 165 THR A N 1
ATOM 1289 C CA . THR A 1 165 ? -10.947 -4.503 -3.100 1.00 96.00 165 THR A CA 1
ATOM 1290 C C . THR A 1 165 ? -11.596 -4.008 -1.814 1.00 96.00 165 THR A C 1
ATOM 1292 O O . THR A 1 165 ? -10.899 -3.743 -0.835 1.00 96.00 165 THR A O 1
ATOM 1295 N N . PHE A 1 166 ? -12.929 -3.962 -1.752 1.00 97.38 166 PHE A N 1
ATOM 1296 C CA . PHE A 1 166 ? -13.649 -3.630 -0.528 1.00 97.38 166 PHE A CA 1
ATOM 1297 C C . PHE A 1 166 ? -13.279 -4.584 0.610 1.00 97.38 166 PHE A C 1
ATOM 1299 O O . PHE A 1 166 ? -12.934 -4.128 1.700 1.00 97.38 166 PHE A O 1
ATOM 1306 N N . ILE A 1 167 ? -13.324 -5.899 0.366 1.00 97.25 167 ILE A N 1
ATOM 1307 C CA . ILE A 1 167 ? -13.002 -6.915 1.377 1.00 97.25 167 ILE A CA 1
ATOM 1308 C C . ILE A 1 167 ? -11.551 -6.774 1.840 1.00 97.25 167 ILE A C 1
ATOM 1310 O O . ILE A 1 167 ? -11.301 -6.789 3.048 1.00 97.25 167 ILE A O 1
ATOM 1314 N N . LEU A 1 168 ? -10.614 -6.586 0.908 1.00 96.50 168 LEU A N 1
ATOM 1315 C CA . LEU A 1 168 ? -9.205 -6.367 1.218 1.00 96.50 168 LEU A CA 1
ATOM 1316 C C . LEU A 1 168 ? -9.026 -5.147 2.128 1.00 96.50 168 LEU A C 1
ATOM 1318 O O . LEU A 1 168 ? -8.434 -5.257 3.203 1.00 96.50 168 LEU A O 1
ATOM 1322 N N . MET A 1 169 ? -9.574 -3.999 1.735 1.00 95.94 169 MET A N 1
ATOM 1323 C CA . MET A 1 169 ? -9.373 -2.730 2.433 1.00 95.94 169 MET A CA 1
ATOM 1324 C C . MET A 1 169 ? -10.103 -2.673 3.774 1.00 95.94 169 MET A C 1
ATOM 1326 O O . MET A 1 169 ? -9.499 -2.393 4.814 1.00 95.94 169 MET A O 1
ATOM 1330 N N . TYR A 1 170 ? -11.399 -2.983 3.772 1.00 96.19 170 TYR A N 1
ATOM 1331 C CA . TYR A 1 170 ? -12.224 -2.996 4.974 1.00 96.19 170 TYR A CA 1
ATOM 1332 C C . TYR A 1 170 ? -11.721 -4.039 5.974 1.00 96.19 170 TYR A C 1
ATOM 1334 O O . TYR A 1 170 ? -11.513 -3.747 7.156 1.00 96.19 170 TYR A O 1
ATOM 1342 N N . GLY A 1 171 ? -11.490 -5.260 5.484 1.00 95.50 171 GLY A N 1
ATOM 1343 C CA . GLY A 1 171 ? -11.049 -6.393 6.284 1.00 95.50 171 GLY A CA 1
ATOM 1344 C C . GLY A 1 171 ? -9.701 -6.139 6.945 1.00 95.50 171 GLY A C 1
ATOM 1345 O O . GLY A 1 171 ? -9.586 -6.326 8.155 1.00 95.50 171 GLY A O 1
ATOM 1346 N N . SER A 1 172 ? -8.718 -5.618 6.203 1.00 95.00 172 SER A N 1
ATOM 1347 C CA . SER A 1 172 ? -7.381 -5.327 6.743 1.00 95.00 172 SER A CA 1
ATOM 1348 C C . SER A 1 172 ? -7.423 -4.335 7.910 1.00 95.00 172 SER A C 1
ATOM 1350 O O . SER A 1 172 ? -6.762 -4.533 8.933 1.00 95.00 172 SER A O 1
ATOM 1352 N N . ILE A 1 173 ? -8.250 -3.290 7.813 1.00 94.44 173 ILE A N 1
ATOM 1353 C CA . ILE A 1 173 ? -8.403 -2.298 8.886 1.00 94.44 173 ILE A CA 1
ATOM 1354 C C . ILE A 1 173 ? -9.099 -2.912 10.107 1.00 94.44 173 ILE A C 1
ATOM 1356 O O . ILE A 1 173 ? -8.639 -2.721 11.236 1.00 94.44 173 ILE A O 1
ATOM 1360 N N . VAL A 1 174 ? -10.171 -3.684 9.901 1.00 93.62 174 VAL A N 1
ATOM 1361 C CA . VAL A 1 174 ? -10.897 -4.355 10.993 1.00 93.62 174 VAL A CA 1
ATOM 1362 C C . VAL A 1 174 ? -10.023 -5.395 11.698 1.00 93.62 174 VAL A C 1
ATOM 1364 O O . VAL A 1 174 ? -10.048 -5.475 12.928 1.00 93.62 174 VAL A O 1
ATOM 1367 N N . VAL A 1 175 ? -9.227 -6.169 10.953 1.00 92.88 175 VAL A N 1
ATOM 1368 C CA . VAL A 1 175 ? -8.235 -7.104 11.507 1.00 92.88 175 VAL A CA 1
ATOM 1369 C C . VAL A 1 175 ? -7.279 -6.346 12.421 1.00 92.88 175 VAL A C 1
ATOM 1371 O O . VAL A 1 175 ? -7.157 -6.692 13.597 1.00 92.88 175 VAL A O 1
ATOM 1374 N N . LYS A 1 176 ? -6.664 -5.269 11.921 1.00 90.00 176 LYS A N 1
ATOM 1375 C CA . LYS A 1 176 ? -5.719 -4.460 12.697 1.00 90.00 176 LYS A CA 1
ATOM 1376 C C . LYS A 1 176 ? -6.348 -3.867 13.962 1.00 90.00 176 LYS A C 1
ATOM 1378 O O . LYS A 1 176 ? -5.695 -3.803 15.002 1.00 90.00 176 LYS A O 1
ATOM 1383 N N . GLU A 1 177 ? -7.606 -3.436 13.917 1.00 86.75 177 GLU A N 1
ATOM 1384 C CA . GLU A 1 177 ? -8.288 -2.925 15.111 1.00 86.75 177 GLU A CA 1
ATOM 1385 C C . GLU A 1 177 ? -8.566 -4.006 16.154 1.00 86.75 177 GLU A C 1
ATOM 1387 O O . GLU A 1 177 ? -8.323 -3.774 17.338 1.00 86.75 177 GLU A O 1
ATOM 1392 N N . LYS A 1 178 ? -9.013 -5.194 15.734 1.00 85.88 178 LYS A N 1
ATOM 1393 C CA . LYS A 1 178 ? -9.236 -6.321 16.651 1.00 85.88 178 LYS A CA 1
ATOM 1394 C C . LYS A 1 178 ? -7.942 -6.757 17.337 1.00 85.88 178 LYS A C 1
ATOM 1396 O O . LYS A 1 178 ? -7.954 -6.989 18.541 1.00 85.88 178 LYS A O 1
ATOM 1401 N N . GLN A 1 179 ? -6.832 -6.806 16.597 1.00 81.38 179 GLN A N 1
ATOM 1402 C CA . GLN A 1 179 ? -5.519 -7.168 17.144 1.00 81.38 179 GLN A CA 1
ATOM 1403 C C . GLN A 1 179 ? -4.936 -6.096 18.078 1.00 81.38 179 GLN A C 1
ATOM 1405 O O . GLN A 1 179 ? -4.121 -6.413 18.934 1.00 81.38 179 GLN A O 1
ATOM 1410 N N . ARG A 1 180 ? -5.354 -4.828 17.954 1.00 69.31 180 ARG A N 1
ATOM 1411 C CA . ARG A 1 180 ? -4.924 -3.751 18.863 1.00 69.31 180 ARG A CA 1
ATOM 1412 C C . ARG A 1 180 ? -5.596 -3.816 20.241 1.00 69.31 180 ARG A C 1
ATOM 1414 O O . ARG A 1 180 ? -5.052 -3.272 21.197 1.00 69.31 180 ARG A O 1
ATOM 1421 N N . ILE A 1 181 ? -6.788 -4.405 20.333 1.00 57.97 181 ILE A N 1
ATOM 1422 C CA . ILE A 1 181 ? -7.558 -4.502 21.587 1.00 57.97 181 ILE A CA 1
ATOM 1423 C C . ILE A 1 181 ? -7.073 -5.686 22.457 1.00 57.97 181 ILE A C 1
ATOM 1425 O O . ILE A 1 181 ? -7.382 -5.724 23.646 1.00 57.97 181 ILE A O 1
ATOM 1429 N N . GLN A 1 182 ? -6.293 -6.615 21.887 1.00 49.53 182 GLN A N 1
ATOM 1430 C CA . GLN A 1 182 ? -5.703 -7.789 22.554 1.00 49.53 182 GLN A CA 1
ATOM 1431 C C . GLN A 1 182 ? -4.263 -7.521 23.029 1.00 49.53 182 GLN A C 1
ATOM 1433 O O . GLN A 1 182 ? -3.846 -8.059 24.080 1.00 49.53 182 GLN A O 1
#

pLDDT: mean 91.13, std 6.89, range [49.53, 97.56]

Foldseek 3Di:
DVLLVPPVDDNCSNQVVVLVVLCVVQPPVVVCVCVVVVHDVVVLPPDPQCPVVLVVQLVVLLVLVVVLCVVVVVCPDPDPPPVVVCLVVLCPDDPPSSVVSVVSVCCRVVVRNLSRLSVQQVVVCVVPPADDLRRPSLQVSLVVVCVVVVLDDDDPSSVSNSVSSSSSRSRSNVSSVVSVVD